Protein AF-A0A2V2YWY6-F1 (afdb_monomer_lite)

Secondary structure (DSSP, 8-state):
--EEEE-STTBTTBPTT-EEET--HHHHHHHHTT-B-TTT--BSEEEE--S--------------TTSHHHHHHHHHHHHHHHTT-TTTTT--HHHHHHHHHHHS--SS--

Sequence (111 aa):
MVIVKVLVDAVGTYNAGDIVTDAPAGLVEIAQKETRNAATGELLAVIVEDDNQTDDNTVNGAGGSKEEDNRGELDELKAVAKKLHISGYTKMNLEELQQAIANAGGSTDGQ

pLDDT: mean 76.38, std 16.1, range [37.38, 92.44]

Radius of gyration: 22.74 Å; chains: 1; bounding box: 53×50×48 Å

Foldseek 3Di:
DWKKAFQDQCPPPDGHGDIDDVDDPSRVCLQVVQPADPVPRHGGMHIPPPVPPDDDDDDDPDDDDDPPVQVVQLVVLLVLCVVLVPPCSVVDGSVRSVVSSCVSVVPPDDD

Organism: NCBI:txid375489

Structure (mmCIF, N/CA/C/O backbone):
data_AF-A0A2V2YWY6-F1
#
_entry.id   AF-A0A2V2YWY6-F1
#
loop_
_atom_site.group_PDB
_atom_site.id
_atom_site.type_symbol
_atom_site.label_atom_id
_atom_site.label_alt_id
_atom_site.label_comp_id
_atom_site.label_asym_id
_atom_site.label_entity_id
_atom_site.label_seq_id
_atom_site.pdbx_PDB_ins_code
_atom_site.Cartn_x
_atom_site.Cartn_y
_atom_site.Cartn_z
_atom_site.occupancy
_atom_site.B_iso_or_equiv
_atom_site.auth_seq_id
_atom_site.auth_comp_id
_atom_site.auth_asym_id
_atom_site.auth_atom_id
_atom_site.pdbx_PDB_model_num
ATOM 1 N N . MET A 1 1 ? 9.413 -2.786 -14.938 1.00 72.88 1 MET A N 1
ATOM 2 C CA . MET A 1 1 ? 8.517 -3.927 -15.204 1.00 72.88 1 MET A CA 1
ATOM 3 C C . MET A 1 1 ? 7.499 -3.941 -14.086 1.00 72.88 1 MET A C 1
ATOM 5 O O . MET A 1 1 ? 7.909 -4.042 -12.940 1.00 72.88 1 MET A O 1
ATOM 9 N N . VAL A 1 2 ? 6.220 -3.745 -14.400 1.00 85.06 2 VAL A N 1
ATOM 10 C CA . VAL A 1 2 ? 5.143 -3.686 -13.397 1.00 85.06 2 VAL A CA 1
ATOM 11 C C . VAL A 1 2 ? 4.258 -4.904 -13.583 1.00 85.06 2 VAL A C 1
ATOM 13 O O . VAL A 1 2 ? 3.886 -5.228 -14.713 1.00 85.06 2 VAL A O 1
ATOM 16 N N . ILE A 1 3 ? 3.942 -5.589 -12.491 1.00 89.88 3 ILE A N 1
ATOM 17 C CA . ILE A 1 3 ? 3.032 -6.728 -12.505 1.00 89.88 3 ILE A CA 1
ATOM 18 C C . ILE A 1 3 ? 1.714 -6.255 -11.918 1.00 89.88 3 ILE A C 1
ATOM 20 O O . ILE A 1 3 ? 1.685 -5.607 -10.875 1.00 89.88 3 ILE A O 1
ATOM 24 N N . VAL A 1 4 ? 0.613 -6.553 -12.592 1.00 90.56 4 VAL A N 1
ATOM 25 C CA . VAL A 1 4 ? -0.716 -6.189 -12.105 1.00 90.56 4 VAL A CA 1
ATOM 26 C C . VAL A 1 4 ? -1.598 -7.418 -12.114 1.00 90.56 4 VAL A C 1
ATOM 28 O O . VAL A 1 4 ? -1.638 -8.169 -13.087 1.00 90.56 4 VAL A O 1
ATOM 31 N N . LYS A 1 5 ? -2.328 -7.605 -11.019 1.00 92.06 5 LYS A N 1
ATOM 32 C CA . LYS A 1 5 ? -3.354 -8.625 -10.890 1.00 92.06 5 LYS A CA 1
ATOM 33 C C . LYS A 1 5 ? -4.722 -7.992 -11.050 1.00 92.06 5 LYS A C 1
ATOM 35 O O . LYS A 1 5 ? -5.088 -7.069 -10.322 1.00 92.06 5 LYS A O 1
ATOM 40 N N . VAL A 1 6 ? -5.492 -8.524 -11.981 1.00 92.44 6 VAL A N 1
ATOM 41 C CA . VAL A 1 6 ? -6.876 -8.127 -12.207 1.00 92.44 6 VAL A CA 1
ATOM 42 C C . VAL A 1 6 ? -7.757 -8.831 -11.183 1.00 92.44 6 VAL A C 1
ATOM 44 O O . VAL A 1 6 ? -7.603 -10.025 -10.925 1.00 92.44 6 VAL A O 1
ATOM 47 N N . LEU A 1 7 ? -8.652 -8.083 -10.547 1.00 89.44 7 LEU A N 1
ATOM 48 C CA . LEU A 1 7 ? -9.468 -8.580 -9.438 1.00 89.44 7 LEU A CA 1
ATOM 49 C C . LEU A 1 7 ? -10.923 -8.820 -9.840 1.00 89.44 7 LEU A C 1
ATOM 51 O O . LEU A 1 7 ? -11.576 -9.669 -9.240 1.00 89.44 7 LEU A O 1
ATOM 55 N N . VAL A 1 8 ? -11.409 -8.134 -10.875 1.00 86.69 8 VAL A N 1
ATOM 56 C CA . VAL A 1 8 ? -12.788 -8.270 -11.362 1.00 86.69 8 VAL A CA 1
ATOM 57 C C . VAL A 1 8 ? -12.845 -8.695 -12.821 1.00 86.69 8 VAL A C 1
ATOM 59 O O . VAL A 1 8 ? -11.874 -8.581 -13.566 1.00 86.69 8 VAL A O 1
ATOM 62 N N . ASP A 1 9 ? -14.013 -9.178 -13.229 1.00 79.31 9 ASP A N 1
ATOM 63 C CA . ASP A 1 9 ? -14.281 -9.540 -14.614 1.00 79.31 9 ASP A CA 1
ATOM 64 C C . ASP A 1 9 ? -14.374 -8.279 -15.494 1.00 79.31 9 ASP A C 1
ATOM 66 O O . ASP A 1 9 ? -14.929 -7.262 -15.071 1.00 79.31 9 ASP A O 1
ATOM 70 N N . ALA A 1 10 ? -13.826 -8.354 -16.710 1.00 73.50 10 ALA A N 1
ATOM 71 C CA . ALA A 1 10 ? -13.886 -7.313 -17.742 1.00 73.50 10 ALA A CA 1
ATOM 72 C C . ALA A 1 10 ? -13.122 -5.994 -17.471 1.00 73.50 10 ALA A C 1
ATOM 74 O O . ALA A 1 10 ? -13.597 -4.905 -17.814 1.00 73.50 10 ALA A O 1
ATOM 75 N N . VAL A 1 11 ? -11.891 -6.055 -16.951 1.00 78.12 11 VAL A N 1
ATOM 76 C CA . VAL A 1 11 ? -10.982 -4.890 -16.998 1.00 78.12 11 VAL A CA 1
ATOM 77 C C . VAL A 1 11 ? -10.343 -4.821 -18.385 1.00 78.12 11 VAL A C 1
ATOM 79 O O . VAL A 1 11 ? -9.292 -5.404 -18.642 1.00 78.12 11 VAL A O 1
ATOM 82 N N . GLY A 1 12 ? -11.008 -4.140 -19.321 1.00 80.06 12 GLY A N 1
ATOM 83 C CA . GLY A 1 12 ? -10.584 -4.094 -20.722 1.00 80.06 12 GLY A CA 1
ATOM 84 C C . GLY A 1 12 ? -10.728 -5.464 -21.390 1.00 80.06 12 GLY A C 1
ATOM 85 O O . GLY A 1 12 ? -11.841 -5.905 -21.653 1.00 80.06 12 GLY A O 1
ATOM 86 N N . THR A 1 13 ? -9.604 -6.127 -21.672 1.00 85.75 13 THR A N 1
ATOM 87 C CA . THR A 1 13 ? -9.549 -7.488 -22.246 1.00 85.75 13 THR A CA 1
ATOM 88 C C . THR A 1 13 ? -9.137 -8.559 -21.234 1.00 85.75 13 THR A C 1
ATOM 90 O O . THR A 1 13 ? -8.982 -9.719 -21.608 1.00 85.75 13 THR A O 1
ATOM 93 N N . TYR A 1 14 ? -8.903 -8.169 -19.981 1.00 89.25 14 TYR A N 1
ATOM 94 C CA . TYR A 1 14 ? -8.401 -9.042 -18.926 1.00 89.25 14 TYR A CA 1
ATOM 95 C C . TYR A 1 14 ? -9.541 -9.507 -18.016 1.00 89.25 14 TYR A C 1
ATOM 97 O O . TYR A 1 14 ? -10.500 -8.770 -17.768 1.00 89.25 14 TYR A O 1
ATOM 105 N N . ASN A 1 15 ? -9.421 -10.736 -17.518 1.00 89.75 15 ASN A N 1
ATOM 106 C CA . ASN A 1 15 ? -10.435 -11.377 -16.683 1.00 89.75 15 ASN A CA 1
ATOM 107 C C . ASN A 1 15 ? -10.034 -11.355 -15.204 1.00 89.75 15 ASN A C 1
ATOM 109 O O . ASN A 1 15 ? -8.868 -11.151 -14.861 1.00 89.75 15 ASN A O 1
ATOM 113 N N . ALA A 1 16 ? -10.998 -11.617 -14.321 1.00 90.62 16 ALA A N 1
ATOM 114 C CA . ALA A 1 16 ? -10.735 -11.716 -12.891 1.00 90.62 16 ALA A CA 1
ATOM 115 C C . ALA A 1 16 ? -9.681 -12.796 -12.596 1.00 90.62 16 ALA A C 1
ATOM 117 O O . ALA A 1 16 ? -9.794 -13.937 -13.046 1.00 90.62 16 ALA A O 1
ATOM 118 N N . GLY A 1 17 ? -8.673 -12.441 -11.803 1.00 88.62 17 GLY A N 1
ATOM 119 C CA . GLY A 1 17 ? -7.570 -13.322 -11.427 1.00 88.62 17 GLY A CA 1
ATOM 120 C C . GLY A 1 17 ? -6.408 -13.361 -12.421 1.00 88.62 17 GLY A C 1
ATOM 121 O O . GLY A 1 17 ? -5.407 -14.009 -12.114 1.00 88.62 17 GLY A O 1
ATOM 122 N N . ASP A 1 18 ? -6.505 -12.670 -13.559 1.00 91.56 18 ASP A N 1
ATOM 123 C CA . ASP A 1 18 ? -5.422 -12.587 -14.539 1.00 91.56 18 ASP A CA 1
ATOM 124 C C . ASP A 1 18 ? -4.223 -11.815 -13.967 1.00 91.56 18 ASP A C 1
ATOM 126 O O . ASP A 1 18 ? -4.389 -10.801 -13.280 1.00 91.56 18 ASP A O 1
ATOM 130 N N . ILE A 1 19 ? -3.011 -12.311 -14.220 1.00 91.25 19 ILE A N 1
ATOM 131 C CA . ILE A 1 19 ? -1.765 -11.681 -13.774 1.00 91.25 19 ILE A CA 1
ATOM 132 C C . ILE A 1 19 ? -1.004 -11.240 -15.014 1.00 91.25 19 ILE A C 1
ATOM 134 O O . ILE A 1 19 ? -0.479 -12.063 -15.765 1.00 91.25 19 ILE A O 1
ATOM 138 N N . VAL A 1 20 ? -0.925 -9.927 -15.198 1.00 89.81 20 VAL A N 1
ATOM 139 C CA . VAL A 1 20 ? -0.266 -9.301 -16.337 1.00 89.81 20 VAL A CA 1
ATOM 140 C C . VAL A 1 20 ? 1.127 -8.868 -15.909 1.00 89.81 20 VAL A C 1
ATOM 142 O O . VAL A 1 20 ? 1.301 -7.884 -15.187 1.00 89.81 20 VAL A O 1
ATOM 145 N N . THR A 1 21 ? 2.127 -9.620 -16.348 1.00 89.19 21 THR A N 1
ATOM 146 C CA . THR A 1 21 ? 3.543 -9.270 -16.224 1.00 89.19 21 THR A CA 1
ATOM 147 C C . THR A 1 21 ? 3.914 -8.268 -17.315 1.00 89.19 21 THR A C 1
ATOM 149 O O . THR A 1 21 ? 3.654 -8.521 -18.486 1.00 89.19 21 THR A O 1
ATOM 152 N N . ASP A 1 22 ? 4.528 -7.146 -16.933 1.00 87.75 22 ASP A N 1
ATOM 153 C CA . ASP A 1 22 ? 4.733 -5.983 -17.814 1.00 87.75 22 ASP A CA 1
ATOM 154 C C . ASP A 1 22 ? 3.401 -5.376 -18.293 1.00 87.75 22 ASP A C 1
ATOM 156 O O . ASP A 1 22 ? 3.088 -5.278 -19.479 1.00 87.75 22 ASP A O 1
ATOM 160 N N . ALA A 1 23 ? 2.566 -5.014 -17.317 1.00 86.88 23 ALA A N 1
ATOM 161 C CA . ALA A 1 23 ? 1.243 -4.472 -17.568 1.00 86.88 23 ALA A CA 1
ATOM 162 C C . ALA A 1 23 ? 1.297 -3.148 -18.360 1.00 86.88 23 ALA A C 1
ATOM 164 O O . ALA A 1 23 ? 2.132 -2.282 -18.078 1.00 86.88 23 ALA A O 1
ATOM 165 N N . PRO A 1 24 ? 0.378 -2.941 -19.324 1.00 89.50 24 PRO A N 1
ATOM 166 C CA . PRO A 1 24 ? 0.321 -1.701 -20.087 1.00 89.50 24 PRO A CA 1
ATOM 167 C C . PRO A 1 24 ? -0.086 -0.527 -19.192 1.00 89.50 24 PRO A C 1
ATOM 169 O O . PRO A 1 24 ? -0.815 -0.703 -18.214 1.00 89.50 24 PRO A O 1
ATOM 172 N N . ALA A 1 25 ? 0.308 0.690 -19.580 1.00 88.31 25 ALA A N 1
ATOM 173 C CA . ALA A 1 25 ? 0.068 1.910 -18.804 1.00 88.31 25 ALA A CA 1
ATOM 174 C C . ALA A 1 25 ? -1.390 2.058 -18.336 1.00 88.31 25 ALA A C 1
ATOM 176 O O . ALA A 1 25 ? -1.621 2.335 -17.167 1.00 88.31 25 ALA A O 1
ATOM 177 N N . GLY A 1 26 ? -2.372 1.774 -19.200 1.00 88.38 26 GLY A N 1
ATOM 178 C CA . GLY A 1 26 ? -3.786 1.871 -18.824 1.00 88.38 26 GLY A CA 1
ATOM 179 C C . GLY A 1 26 ? -4.182 0.943 -17.670 1.00 88.38 26 GLY A C 1
ATOM 180 O O . GLY A 1 26 ? -4.963 1.333 -16.810 1.00 88.38 26 GLY A O 1
ATOM 181 N N . LEU A 1 27 ? -3.616 -0.263 -17.604 1.00 88.94 27 LEU A N 1
ATOM 182 C CA . LEU A 1 27 ? -3.907 -1.228 -16.542 1.00 88.94 27 LEU A CA 1
ATOM 183 C C . LEU A 1 27 ? -3.115 -0.912 -15.263 1.00 88.94 27 LEU A C 1
ATOM 185 O O . LEU A 1 27 ? -3.639 -1.028 -14.155 1.00 88.94 27 LEU A O 1
ATOM 189 N N . VAL A 1 28 ? -1.887 -0.419 -15.428 1.00 88.38 28 VAL A N 1
ATOM 190 C CA . VAL A 1 28 ? -1.049 0.106 -14.344 1.00 88.38 28 VAL A CA 1
ATOM 191 C C . VAL A 1 28 ? -1.691 1.331 -13.685 1.00 88.38 28 VAL A C 1
ATOM 193 O O . VAL A 1 28 ? -1.693 1.430 -12.464 1.00 88.38 28 VAL A O 1
ATOM 196 N N . GLU A 1 29 ? -2.290 2.242 -14.452 1.00 89.75 29 GLU A N 1
ATOM 197 C CA . GLU A 1 29 ? -3.012 3.404 -13.919 1.00 89.75 29 GLU A CA 1
ATOM 198 C C . GLU A 1 29 ? -4.262 3.009 -13.132 1.00 89.75 29 GLU A C 1
ATOM 200 O O . GLU A 1 29 ? -4.519 3.582 -12.076 1.00 89.75 29 GLU A O 1
ATOM 205 N N . ILE A 1 30 ? -5.035 2.039 -13.631 1.00 87.50 30 ILE A N 1
ATOM 206 C CA . ILE A 1 30 ? -6.233 1.531 -12.945 1.00 87.50 30 ILE A CA 1
ATOM 207 C C . ILE A 1 30 ? -5.858 0.983 -11.567 1.00 87.50 30 ILE A C 1
ATOM 209 O O . ILE A 1 30 ? -6.545 1.285 -10.588 1.00 87.50 30 ILE A O 1
ATOM 213 N N . ALA A 1 31 ? -4.763 0.221 -11.503 1.00 87.94 31 ALA A N 1
ATOM 214 C CA . ALA A 1 31 ? -4.249 -0.355 -10.270 1.00 87.94 31 ALA A CA 1
ATOM 215 C C . ALA A 1 31 ? -3.617 0.698 -9.338 1.00 87.94 31 ALA A C 1
ATOM 217 O O . ALA A 1 31 ? -3.920 0.696 -8.150 1.00 87.94 31 ALA A O 1
ATOM 218 N N . GLN A 1 32 ? -2.815 1.638 -9.861 1.00 87.38 32 GLN A N 1
ATOM 219 C CA . GLN A 1 32 ? -2.217 2.737 -9.078 1.00 87.38 32 GLN A CA 1
ATOM 220 C C . GLN A 1 32 ? -3.263 3.682 -8.480 1.00 87.38 32 GLN A C 1
ATOM 222 O O . GLN A 1 32 ? -3.111 4.135 -7.353 1.00 87.38 32 GLN A O 1
ATOM 227 N N . LYS A 1 33 ? -4.324 4.001 -9.231 1.00 88.62 33 LYS A N 1
ATOM 228 C CA . LYS A 1 33 ? -5.409 4.885 -8.769 1.00 88.62 33 LYS A CA 1
ATOM 229 C C . LYS A 1 33 ? -6.437 4.160 -7.902 1.00 88.62 33 LYS A C 1
ATOM 231 O O . LYS A 1 33 ? -7.453 4.762 -7.564 1.00 88.62 33 LYS A O 1
ATOM 236 N N . GLU A 1 34 ? -6.219 2.874 -7.613 1.00 87.50 34 GLU A N 1
ATOM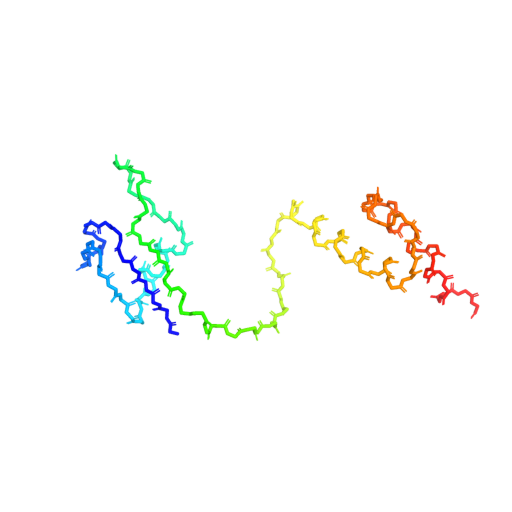 237 C CA . GLU A 1 34 ? -7.147 2.033 -6.856 1.00 87.50 34 GLU A CA 1
ATOM 238 C C . GLU A 1 34 ? -8.582 2.138 -7.391 1.00 87.50 34 GLU A C 1
ATOM 240 O O . GLU A 1 34 ? -9.550 2.312 -6.645 1.00 87.50 34 GLU A O 1
ATOM 245 N N . THR A 1 35 ? -8.727 2.085 -8.719 1.00 87.25 35 THR A N 1
ATOM 246 C CA . THR A 1 35 ? -10.034 2.273 -9.355 1.00 87.25 35 THR A CA 1
ATOM 247 C C . THR A 1 35 ? -10.970 1.154 -8.911 1.00 87.25 35 THR A C 1
ATOM 249 O O . THR A 1 35 ? -10.596 -0.020 -8.934 1.00 87.25 35 THR A O 1
ATOM 252 N N . ARG A 1 36 ? -12.198 1.509 -8.520 1.00 89.88 36 ARG A N 1
ATOM 253 C CA . ARG A 1 36 ? -13.204 0.568 -8.011 1.00 89.88 36 ARG A CA 1
ATOM 254 C C . ARG A 1 36 ? -14.375 0.415 -8.967 1.00 89.88 36 ARG A C 1
ATOM 256 O O . ARG A 1 36 ? -14.754 1.349 -9.672 1.00 89.88 36 ARG A O 1
ATOM 263 N N . ASN A 1 37 ? -14.977 -0.764 -8.947 1.00 84.50 37 ASN A N 1
ATOM 264 C CA . ASN A 1 37 ? -16.232 -1.045 -9.612 1.00 84.50 37 ASN A CA 1
ATOM 265 C C . ASN A 1 37 ? -17.341 -0.200 -8.971 1.00 84.50 37 ASN A C 1
ATOM 267 O O . ASN A 1 37 ? -17.565 -0.272 -7.767 1.00 84.50 37 ASN A O 1
ATOM 271 N N . ALA A 1 38 ? -18.060 0.589 -9.767 1.00 84.06 38 ALA A N 1
ATOM 272 C CA . ALA A 1 38 ? -19.136 1.438 -9.257 1.00 84.06 38 ALA A CA 1
ATOM 273 C C . ALA A 1 38 ? -20.349 0.640 -8.734 1.00 84.06 38 ALA A C 1
ATOM 275 O O . ALA A 1 38 ? -21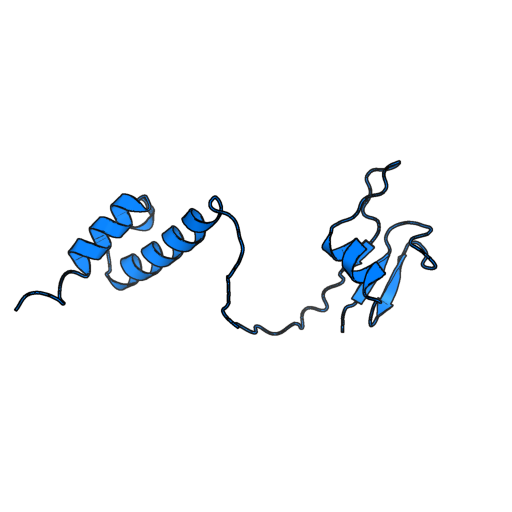.101 1.152 -7.909 1.00 84.06 38 ALA A O 1
ATOM 276 N N . ALA A 1 39 ? -20.548 -0.594 -9.210 1.00 83.75 39 ALA A N 1
ATOM 277 C CA . ALA A 1 39 ? -21.659 -1.455 -8.815 1.00 83.75 39 ALA A CA 1
ATOM 278 C C . ALA A 1 39 ? -21.374 -2.249 -7.530 1.00 83.75 39 ALA A C 1
ATOM 280 O O . ALA A 1 39 ? -22.283 -2.415 -6.720 1.00 83.75 39 ALA A O 1
ATOM 281 N N . THR A 1 40 ? -20.141 -2.733 -7.333 1.00 83.44 40 THR A N 1
ATOM 282 C CA . THR A 1 40 ? -19.780 -3.573 -6.169 1.00 83.44 40 THR A CA 1
ATOM 283 C C . THR A 1 40 ? -18.871 -2.878 -5.154 1.00 83.44 40 THR A C 1
ATOM 285 O O . THR A 1 40 ? -18.785 -3.310 -4.008 1.00 83.44 40 THR A O 1
ATOM 288 N N . GLY A 1 41 ? -18.207 -1.787 -5.539 1.00 85.62 41 GLY A N 1
ATOM 289 C CA . GLY A 1 41 ? -17.214 -1.091 -4.717 1.00 85.62 41 GLY A CA 1
ATOM 290 C C . GLY A 1 41 ? -15.858 -1.800 -4.632 1.00 85.62 41 GLY A C 1
ATOM 291 O O . GLY A 1 41 ? -14.973 -1.324 -3.922 1.00 85.62 41 GLY A O 1
ATOM 292 N N . GLU A 1 42 ? -15.677 -2.915 -5.339 1.00 88.50 42 GLU A N 1
ATOM 293 C CA . GLU A 1 42 ? -14.443 -3.706 -5.321 1.00 88.50 42 GLU A CA 1
ATOM 294 C C . GLU A 1 42 ? -13.372 -3.101 -6.233 1.00 88.50 42 GLU A C 1
ATOM 296 O O . GLU A 1 42 ? -13.685 -2.511 -7.264 1.00 88.50 42 GLU A O 1
ATOM 301 N N . LEU A 1 43 ? -12.098 -3.250 -5.868 1.00 89.50 43 LEU A N 1
ATOM 302 C CA . LEU A 1 43 ? -10.972 -2.809 -6.694 1.00 89.50 43 LEU A CA 1
ATOM 303 C C . LEU A 1 43 ? -10.952 -3.563 -8.024 1.00 89.50 43 LEU A C 1
ATOM 305 O O . LEU A 1 43 ? -11.136 -4.775 -8.046 1.00 89.50 43 LEU A O 1
ATOM 309 N N . LEU A 1 44 ? -10.697 -2.855 -9.124 1.00 90.19 44 LEU A N 1
ATOM 310 C CA . LEU A 1 44 ? -10.657 -3.455 -10.458 1.00 90.19 44 LEU A CA 1
ATOM 311 C C . LEU A 1 44 ? -9.365 -4.253 -10.688 1.00 90.19 44 LEU A C 1
ATOM 313 O O . LEU A 1 44 ? -9.386 -5.350 -11.248 1.00 90.19 44 LEU A O 1
ATOM 317 N N . ALA A 1 45 ? -8.238 -3.707 -10.241 1.00 90.44 45 ALA A N 1
ATOM 318 C CA . ALA A 1 45 ? -6.920 -4.313 -10.355 1.00 90.44 45 ALA A CA 1
ATOM 319 C C . ALA A 1 45 ? -6.017 -3.825 -9.216 1.00 90.44 45 ALA A C 1
ATOM 321 O O . ALA A 1 45 ? -6.280 -2.783 -8.616 1.00 90.44 45 ALA A O 1
ATOM 322 N N . VAL A 1 46 ? -4.954 -4.572 -8.935 1.00 90.19 46 VAL A N 1
ATOM 323 C CA . VAL A 1 46 ? -3.959 -4.246 -7.909 1.00 90.19 46 VAL A CA 1
ATOM 324 C C . VAL A 1 46 ? -2.559 -4.514 -8.440 1.00 90.19 46 VAL A C 1
ATOM 326 O O . VAL A 1 46 ? -2.338 -5.494 -9.155 1.00 90.19 46 VAL A O 1
ATOM 329 N N . ILE A 1 47 ? -1.612 -3.641 -8.110 1.00 89.31 47 ILE A N 1
ATOM 330 C CA . ILE A 1 47 ? -0.209 -3.858 -8.456 1.00 89.31 47 ILE A CA 1
ATOM 331 C C . ILE A 1 47 ? 0.300 -4.994 -7.579 1.00 89.31 47 ILE A C 1
ATOM 333 O O . ILE A 1 47 ? 0.164 -4.965 -6.359 1.00 89.31 47 ILE A O 1
ATOM 337 N N . VAL A 1 48 ? 0.843 -6.020 -8.220 1.00 87.94 48 VAL A N 1
ATOM 338 C CA . VAL A 1 48 ? 1.606 -7.051 -7.532 1.00 87.94 48 VAL A CA 1
ATOM 339 C C . VAL A 1 48 ? 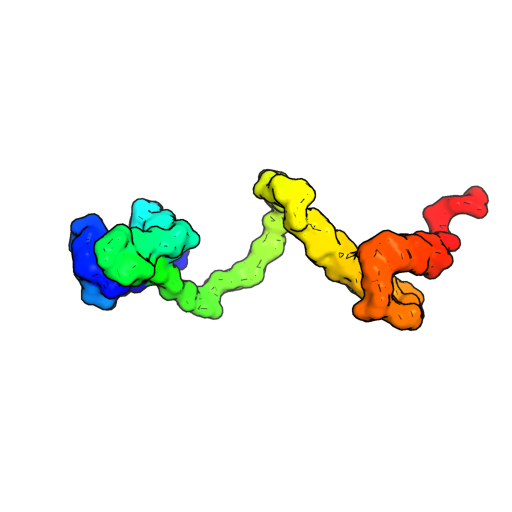3.034 -6.552 -7.547 1.00 87.94 48 VAL A C 1
ATOM 341 O O . VAL A 1 48 ? 3.755 -6.711 -8.528 1.00 87.94 48 VAL A O 1
ATOM 344 N N . GLU A 1 49 ? 3.406 -5.859 -6.484 1.00 72.19 49 GLU A N 1
ATOM 345 C CA . GLU A 1 49 ? 4.796 -5.512 -6.257 1.00 72.19 49 GLU A CA 1
ATOM 346 C C . GLU A 1 49 ? 5.543 -6.834 -6.037 1.00 72.19 49 GLU A C 1
ATOM 348 O O . GLU A 1 49 ? 5.347 -7.525 -5.039 1.00 72.19 49 GLU A O 1
ATOM 353 N N . ASP A 1 50 ? 6.337 -7.244 -7.028 1.00 58.34 50 ASP A N 1
ATOM 354 C CA . ASP A 1 50 ? 7.466 -8.119 -6.739 1.00 58.34 50 ASP A CA 1
ATOM 355 C C . ASP A 1 50 ? 8.373 -7.273 -5.844 1.00 58.34 50 ASP A C 1
ATOM 357 O O . ASP A 1 50 ? 8.712 -6.151 -6.225 1.00 58.34 50 ASP A O 1
ATOM 361 N N . ASP A 1 51 ? 8.667 -7.761 -4.640 1.00 50.97 51 ASP A N 1
ATOM 362 C CA . ASP A 1 51 ? 9.398 -7.106 -3.540 1.00 50.97 51 ASP A CA 1
ATOM 363 C C . ASP A 1 51 ? 10.883 -6.840 -3.907 1.00 50.97 51 ASP A C 1
ATOM 365 O O . ASP A 1 51 ? 11.816 -7.134 -3.168 1.00 50.97 51 ASP A O 1
ATOM 369 N N . ASN A 1 52 ? 11.126 -6.353 -5.125 1.00 46.84 52 ASN A N 1
ATOM 370 C CA . ASN A 1 52 ? 12.418 -6.152 -5.756 1.00 46.84 52 ASN A CA 1
ATOM 371 C C . ASN A 1 52 ? 12.485 -4.826 -6.541 1.00 46.84 52 ASN A C 1
ATOM 373 O O . ASN A 1 52 ? 13.284 -4.684 -7.469 1.00 46.84 52 ASN A O 1
ATOM 377 N N . GLN A 1 53 ? 11.682 -3.822 -6.168 1.00 47.09 53 GLN A N 1
ATOM 378 C CA . GLN A 1 53 ? 12.014 -2.429 -6.476 1.00 47.09 53 GLN A CA 1
ATOM 379 C C . GLN A 1 53 ? 12.826 -1.831 -5.330 1.00 47.09 53 GLN A C 1
ATOM 381 O O . GLN A 1 53 ? 12.315 -1.227 -4.396 1.00 47.09 53 GLN A O 1
ATOM 386 N N . THR A 1 54 ? 14.126 -2.075 -5.464 1.00 44.41 54 THR A N 1
ATOM 387 C CA . THR A 1 54 ? 15.254 -1.234 -5.069 1.00 44.41 54 THR A CA 1
ATOM 388 C C . THR A 1 54 ? 14.859 0.169 -4.601 1.00 44.41 54 THR A C 1
ATOM 390 O O . THR A 1 54 ? 14.305 0.951 -5.373 1.00 44.41 54 THR A O 1
ATOM 393 N N . ASP A 1 55 ? 15.246 0.493 -3.367 1.00 54.78 55 ASP A N 1
ATOM 394 C CA . ASP A 1 55 ? 15.601 1.842 -2.940 1.00 54.78 55 ASP A CA 1
ATOM 395 C C . ASP A 1 55 ? 16.328 2.608 -4.065 1.00 54.78 55 ASP A C 1
ATOM 397 O O . ASP A 1 55 ? 17.518 2.398 -4.293 1.00 54.78 55 ASP A O 1
ATOM 401 N N . ASP A 1 56 ? 15.651 3.537 -4.739 1.00 46.81 56 ASP A N 1
ATOM 402 C CA . ASP A 1 56 ? 16.328 4.680 -5.354 1.00 46.81 56 ASP A CA 1
ATOM 403 C C . ASP A 1 56 ? 15.713 5.966 -4.816 1.00 46.81 56 ASP A C 1
ATOM 405 O O . ASP A 1 56 ? 14.695 6.491 -5.268 1.00 46.81 56 ASP A O 1
ATOM 409 N N . ASN A 1 57 ? 16.375 6.448 -3.776 1.00 61.34 57 ASN A N 1
ATOM 410 C CA . ASN A 1 57 ? 16.389 7.839 -3.399 1.00 61.34 57 ASN A CA 1
ATOM 411 C C . ASN A 1 57 ? 16.869 8.688 -4.589 1.00 61.34 57 ASN A C 1
ATOM 413 O O . ASN A 1 57 ? 18.069 8.879 -4.767 1.00 61.34 57 ASN A O 1
ATOM 417 N N . THR A 1 58 ? 15.929 9.275 -5.328 1.00 45.97 58 THR A N 1
ATOM 418 C CA . THR A 1 58 ? 16.162 10.542 -6.022 1.00 45.97 58 THR A CA 1
ATOM 419 C C . THR A 1 58 ? 15.079 11.535 -5.612 1.00 45.97 58 THR A C 1
ATOM 421 O O . THR A 1 58 ? 14.019 11.654 -6.224 1.00 45.97 58 THR A O 1
ATOM 424 N N . VAL A 1 59 ? 15.376 12.246 -4.522 1.00 58.12 59 VAL A N 1
ATOM 425 C CA . VAL A 1 59 ? 15.055 13.664 -4.303 1.00 58.12 59 VAL A CA 1
ATOM 426 C C . VAL A 1 59 ? 14.576 14.384 -5.566 1.00 58.12 59 VAL A C 1
ATOM 428 O O . VAL A 1 59 ? 15.364 14.571 -6.480 1.00 58.12 59 VAL A O 1
ATOM 431 N N . ASN A 1 60 ? 13.308 14.803 -5.600 1.00 43.88 60 ASN A N 1
ATOM 432 C CA . ASN A 1 60 ? 12.796 16.022 -6.249 1.00 43.88 60 ASN A CA 1
ATOM 433 C C . ASN A 1 60 ? 11.293 16.141 -5.933 1.00 43.88 60 ASN A C 1
ATOM 435 O O . ASN A 1 60 ? 10.431 16.016 -6.802 1.00 43.88 60 ASN A O 1
ATOM 439 N N . GLY A 1 61 ? 10.980 16.364 -4.652 1.00 41.31 61 GLY A N 1
ATOM 440 C CA . GLY A 1 61 ? 9.650 16.762 -4.197 1.00 41.31 61 GLY A CA 1
ATOM 441 C C . GLY A 1 61 ? 9.332 18.181 -4.665 1.00 41.31 61 GLY A C 1
ATOM 442 O O . GLY A 1 61 ? 9.510 19.143 -3.926 1.00 41.31 61 GLY A O 1
ATOM 443 N N . ALA A 1 62 ? 8.887 18.311 -5.911 1.00 52.09 62 ALA A N 1
ATOM 444 C CA . ALA A 1 62 ? 8.288 19.525 -6.445 1.00 52.09 62 ALA A CA 1
ATOM 445 C C . AL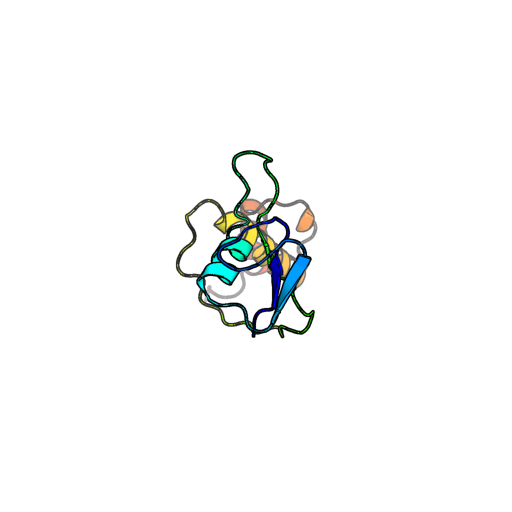A A 1 62 ? 6.844 19.210 -6.849 1.00 52.09 62 ALA A C 1
ATOM 447 O O . ALA A 1 62 ? 6.577 18.796 -7.973 1.00 52.09 62 ALA A O 1
ATOM 448 N N . GLY A 1 63 ? 5.913 19.418 -5.918 1.00 46.47 63 GLY A N 1
ATOM 449 C CA . GLY A 1 63 ? 4.480 19.420 -6.212 1.00 46.47 63 GLY A CA 1
ATOM 450 C C . GLY A 1 63 ? 3.660 18.574 -5.250 1.00 46.47 63 GLY A C 1
ATOM 451 O O . GLY A 1 63 ? 3.307 17.448 -5.570 1.00 46.47 63 GLY A O 1
ATOM 452 N N . GLY A 1 64 ? 3.316 19.143 -4.096 1.00 37.38 64 GLY A N 1
ATOM 453 C CA . GLY A 1 64 ? 2.447 18.482 -3.124 1.00 37.38 64 GLY A CA 1
ATOM 454 C C . GLY A 1 64 ? 1.923 19.423 -2.046 1.00 37.38 64 GLY A C 1
ATOM 455 O O . GLY A 1 64 ? 2.154 19.198 -0.874 1.00 37.38 64 GLY A O 1
ATOM 456 N N . SER A 1 65 ? 1.266 20.513 -2.456 1.00 45.19 65 SER A N 1
ATOM 457 C CA . SER A 1 65 ? 0.144 21.136 -1.724 1.00 45.19 65 SER A CA 1
ATOM 458 C C . SER A 1 65 ? 0.153 21.077 -0.179 1.00 45.19 65 SER A C 1
ATOM 460 O O . SER A 1 65 ? -0.564 20.275 0.396 1.00 45.19 65 SER A O 1
ATOM 462 N N . LYS A 1 66 ? 0.900 21.985 0.469 1.00 50.47 66 LYS A N 1
ATOM 463 C CA . LYS A 1 66 ? 0.590 22.852 1.642 1.00 50.47 66 LYS A CA 1
ATOM 464 C C . LYS A 1 66 ? -0.123 22.301 2.897 1.00 50.47 66 LYS A C 1
ATOM 466 O O . LYS A 1 66 ? -0.372 23.073 3.821 1.00 50.47 66 LYS A O 1
ATOM 471 N N . GLU A 1 67 ? -0.417 21.013 2.973 1.00 45.97 67 GLU A N 1
ATOM 472 C CA . GLU A 1 67 ? -1.040 20.340 4.122 1.00 45.97 67 GLU A CA 1
ATOM 473 C C . GLU A 1 67 ? -0.227 19.104 4.566 1.00 45.97 67 GLU A C 1
ATOM 475 O O . GLU A 1 67 ? -0.355 18.663 5.709 1.00 45.97 67 GLU A O 1
ATOM 480 N N . GLU A 1 68 ? 0.688 18.604 3.725 1.00 48.53 68 GLU A N 1
ATOM 481 C CA . GLU A 1 68 ? 1.561 17.450 4.006 1.00 48.53 68 GLU A CA 1
ATOM 482 C C . GLU A 1 68 ? 2.969 17.837 4.518 1.00 48.53 68 GLU A C 1
ATOM 484 O O . GLU A 1 68 ? 3.624 17.035 5.187 1.00 48.53 68 GLU A O 1
ATOM 489 N N . ASP A 1 69 ? 3.393 19.093 4.317 1.00 51.75 69 ASP A N 1
ATOM 490 C CA . ASP A 1 69 ? 4.718 19.624 4.697 1.00 51.75 69 ASP A CA 1
ATOM 491 C C . ASP A 1 69 ? 5.054 19.486 6.199 1.00 51.75 69 ASP A C 1
ATOM 493 O O . ASP A 1 69 ? 6.204 19.269 6.574 1.00 51.75 69 ASP A O 1
ATOM 497 N N . ASN A 1 70 ? 4.057 19.548 7.089 1.00 53.88 70 ASN A N 1
ATOM 498 C CA . ASN A 1 70 ? 4.305 19.555 8.539 1.00 53.88 70 ASN A CA 1
ATOM 499 C C . ASN A 1 70 ? 4.775 18.198 9.093 1.00 53.88 70 ASN A C 1
ATOM 501 O O . ASN A 1 70 ? 5.389 18.150 10.161 1.00 53.88 70 ASN A O 1
ATOM 505 N N . ARG A 1 71 ? 4.466 17.080 8.418 1.00 61.38 71 ARG A N 1
ATOM 506 C CA . ARG A 1 71 ? 4.886 15.749 8.897 1.00 61.38 71 ARG A CA 1
ATOM 507 C C . ARG A 1 71 ? 6.346 15.472 8.567 1.00 61.38 71 ARG A C 1
ATOM 509 O O . ARG A 1 71 ? 7.064 15.007 9.444 1.00 61.38 71 ARG A O 1
ATOM 516 N N . GLY A 1 72 ? 6.778 15.809 7.350 1.00 66.88 72 GLY A N 1
ATOM 517 C CA . GLY A 1 72 ? 8.184 15.697 6.955 1.00 66.88 72 GLY A CA 1
ATOM 518 C C . GLY A 1 72 ? 9.084 16.556 7.842 1.00 66.88 72 GLY A C 1
ATOM 519 O O . GLY A 1 72 ? 10.050 16.056 8.415 1.00 66.88 72 GLY A O 1
ATOM 520 N N . GLU A 1 73 ? 8.689 17.810 8.063 1.00 75.31 73 GLU A N 1
ATOM 521 C CA . GLU A 1 73 ? 9.484 18.762 8.839 1.00 75.31 73 GLU A CA 1
ATOM 522 C C . GLU A 1 73 ? 9.620 18.355 10.321 1.00 75.31 73 GLU A C 1
ATOM 524 O O . GLU A 1 73 ? 10.699 18.462 10.905 1.00 75.31 73 GLU A O 1
ATOM 529 N N . LEU A 1 74 ? 8.573 17.794 10.942 1.00 79.81 74 LEU A N 1
ATOM 530 C CA . LEU A 1 74 ? 8.658 17.300 12.322 1.00 79.81 74 LEU A CA 1
ATOM 531 C C . LEU A 1 74 ? 9.626 16.112 12.463 1.00 79.81 74 LEU A C 1
ATOM 533 O O . LEU A 1 74 ? 10.345 16.025 13.463 1.00 79.81 74 LEU A O 1
ATOM 537 N N . ASP A 1 75 ? 9.638 15.190 11.501 1.00 83.00 75 ASP A N 1
ATOM 538 C CA . ASP A 1 75 ? 10.547 14.040 11.506 1.00 83.00 75 ASP A CA 1
ATOM 539 C C . ASP A 1 75 ? 12.008 14.469 11.301 1.00 83.00 75 ASP A C 1
ATOM 541 O O . ASP A 1 75 ? 12.897 14.006 12.029 1.00 83.00 75 ASP A O 1
ATOM 545 N N . GLU A 1 76 ? 12.257 15.432 10.409 1.00 83.25 76 GLU A N 1
ATOM 546 C CA . GLU A 1 76 ? 13.581 16.037 10.226 1.00 83.25 76 GLU A CA 1
ATOM 547 C C . GLU A 1 76 ? 14.072 16.726 11.502 1.00 83.25 76 GLU A C 1
ATOM 549 O O . GLU A 1 76 ? 15.178 16.454 11.987 1.00 83.25 76 GLU A O 1
ATOM 554 N N . LEU A 1 77 ? 13.230 17.557 12.118 1.00 84.31 77 LEU A N 1
ATOM 555 C CA . LEU A 1 77 ? 13.566 18.220 13.373 1.00 84.31 77 LEU A CA 1
ATOM 556 C C . LEU A 1 77 ? 13.820 17.189 14.485 1.00 84.31 77 LEU A C 1
ATOM 558 O O . LEU A 1 77 ? 14.782 17.325 15.240 1.00 84.31 77 LEU A O 1
ATOM 562 N N . LYS A 1 78 ? 13.061 16.090 14.571 1.00 84.94 78 LYS A N 1
ATOM 563 C CA . LYS A 1 78 ? 13.328 15.031 15.568 1.00 84.94 78 LYS A CA 1
ATOM 564 C C . LYS A 1 78 ? 14.677 14.363 15.345 1.00 84.94 78 LYS A C 1
ATOM 566 O O . LYS A 1 78 ? 15.367 14.068 16.325 1.00 84.94 78 LYS A O 1
ATOM 571 N N . ALA A 1 79 ? 15.079 14.150 14.095 1.00 86.31 79 ALA A N 1
ATOM 572 C CA . ALA A 1 79 ? 16.394 13.609 13.772 1.00 86.31 79 ALA A CA 1
ATOM 573 C C . ALA A 1 79 ? 17.522 14.562 14.204 1.00 86.31 79 ALA A C 1
ATOM 575 O O . ALA A 1 79 ? 18.492 14.129 14.838 1.00 86.31 79 ALA A O 1
ATOM 576 N N . VAL A 1 80 ? 17.369 15.864 13.946 1.00 85.75 80 VAL A N 1
ATOM 577 C CA . VAL A 1 80 ? 18.337 16.892 14.366 1.00 85.75 80 VAL A CA 1
ATOM 578 C C . VAL A 1 80 ? 18.377 17.023 15.889 1.00 85.75 80 VAL A C 1
ATOM 580 O O . VAL A 1 80 ? 19.454 17.020 16.482 1.00 85.75 80 VAL A O 1
ATOM 583 N N . ALA A 1 81 ? 17.226 17.051 16.552 1.00 85.69 81 ALA A N 1
ATOM 584 C CA . ALA A 1 81 ? 17.128 17.113 18.005 1.00 85.69 81 ALA A CA 1
ATOM 585 C C . ALA A 1 81 ? 17.734 15.884 18.690 1.00 85.69 81 ALA A C 1
ATOM 587 O O . ALA A 1 81 ? 18.432 16.017 19.696 1.00 85.69 81 ALA A O 1
ATOM 588 N N . LYS A 1 82 ? 17.530 14.689 18.122 1.00 84.81 82 LYS A N 1
ATOM 589 C CA . LYS A 1 82 ? 18.185 13.454 18.567 1.00 84.81 82 LYS A CA 1
ATOM 590 C C . LYS A 1 82 ? 19.703 13.555 18.427 1.00 84.81 82 LYS A C 1
ATOM 592 O O . LYS A 1 82 ? 20.416 13.190 19.357 1.00 84.81 82 LYS A O 1
ATOM 597 N N . LYS A 1 83 ? 20.192 14.079 17.299 1.00 85.44 83 LYS A N 1
ATOM 598 C CA . LYS A 1 83 ? 21.625 14.323 17.061 1.00 85.44 83 LYS A CA 1
ATOM 599 C C . LYS A 1 83 ? 22.209 15.322 18.065 1.00 85.44 83 LYS A C 1
ATOM 601 O O . LYS A 1 83 ? 23.326 15.128 18.531 1.00 85.44 83 LYS A O 1
ATOM 606 N N . LEU A 1 84 ? 21.438 16.345 18.429 1.00 84.31 84 LEU A N 1
ATOM 607 C CA . LEU A 1 84 ? 21.784 17.351 19.436 1.00 84.31 84 LEU A CA 1
ATOM 608 C C . LEU A 1 84 ? 21.497 16.898 20.882 1.00 84.31 84 LEU A C 1
ATOM 610 O O . LEU A 1 84 ? 21.688 17.678 21.809 1.00 84.31 84 LEU A O 1
ATOM 614 N N . HIS A 1 85 ? 21.049 15.653 21.096 1.00 84.94 85 HIS A N 1
ATOM 615 C CA . HIS A 1 85 ? 20.704 15.106 22.415 1.00 84.94 85 HIS A CA 1
ATOM 616 C C . HIS A 1 85 ? 19.694 15.961 23.213 1.00 84.94 85 HIS A C 1
ATOM 618 O O . HIS A 1 85 ? 19.726 16.012 24.446 1.00 84.94 85 HIS A O 1
ATOM 624 N N . ILE A 1 86 ? 18.749 16.603 22.522 1.00 83.94 86 ILE A N 1
ATOM 625 C CA . ILE A 1 86 ? 17.702 17.414 23.149 1.00 83.94 86 ILE A CA 1
ATOM 626 C C . ILE A 1 86 ? 16.770 16.498 23.941 1.00 83.94 86 ILE A C 1
ATOM 628 O O . ILE A 1 86 ? 16.073 15.647 23.391 1.00 83.94 86 ILE A O 1
ATOM 632 N N . SER A 1 87 ? 16.743 16.660 25.260 1.00 84.31 87 SER A N 1
ATOM 633 C CA . SER A 1 87 ? 15.881 15.853 26.123 1.00 84.31 87 SER A CA 1
ATOM 634 C C . SER A 1 87 ? 14.413 16.235 25.940 1.00 84.31 87 SER A C 1
ATOM 636 O O . SER A 1 87 ? 14.059 17.407 25.977 1.00 84.31 87 SER A O 1
ATOM 638 N N . GLY A 1 88 ? 13.547 15.235 25.761 1.00 83.69 88 GLY A N 1
ATOM 639 C CA . GLY A 1 88 ? 12.111 15.461 25.565 1.00 83.69 88 GLY A CA 1
ATOM 640 C C . GLY A 1 88 ? 11.691 15.760 24.123 1.00 83.69 88 GLY A C 1
ATOM 641 O O . GLY A 1 88 ? 10.506 15.979 23.901 1.00 83.69 88 GLY A O 1
ATOM 642 N N . TYR A 1 89 ? 12.605 15.679 23.147 1.00 83.44 89 TYR A N 1
ATOM 643 C CA . TYR A 1 89 ? 12.336 15.945 21.725 1.00 83.44 89 TYR A CA 1
ATOM 644 C C . TYR A 1 89 ? 11.167 15.145 21.122 1.00 83.44 89 TYR A C 1
ATOM 646 O O . TYR A 1 89 ? 10.485 15.605 20.215 1.00 83.44 89 TYR A O 1
ATOM 654 N N . THR A 1 90 ? 10.890 13.948 21.644 1.00 84.44 90 THR A N 1
ATOM 655 C CA . THR A 1 90 ? 9.762 13.106 21.213 1.00 84.44 90 THR A CA 1
ATOM 656 C C . THR A 1 90 ? 8.404 13.586 21.724 1.00 84.44 90 THR A C 1
ATOM 658 O O . THR A 1 90 ? 7.380 13.141 21.213 1.00 84.44 90 THR A O 1
ATOM 661 N N . LYS A 1 91 ? 8.395 14.466 22.733 1.00 87.12 91 LYS A N 1
ATOM 662 C CA . LYS A 1 91 ? 7.199 15.080 23.329 1.00 87.12 91 LYS A CA 1
ATOM 663 C C . LYS A 1 91 ? 6.985 16.530 22.873 1.00 87.12 91 LYS A C 1
ATOM 665 O O . LYS A 1 91 ? 5.966 17.107 23.230 1.00 87.12 91 LYS A O 1
ATOM 670 N N . MET A 1 92 ? 7.935 17.106 22.133 1.00 83.25 92 MET A N 1
ATOM 671 C CA . MET A 1 92 ? 7.882 18.479 21.620 1.00 83.25 92 MET A CA 1
ATOM 672 C C . MET A 1 92 ? 7.136 18.534 20.281 1.00 83.25 92 MET A C 1
ATOM 674 O O . MET A 1 92 ? 7.225 17.608 19.470 1.00 83.25 92 MET A O 1
ATOM 678 N N . ASN A 1 93 ? 6.414 19.632 20.054 1.00 83.81 93 ASN A N 1
ATOM 679 C CA . ASN A 1 93 ? 5.793 19.945 18.764 1.00 83.81 93 ASN A CA 1
ATOM 680 C C . ASN A 1 93 ? 6.816 20.591 17.817 1.00 83.81 93 ASN A C 1
ATOM 682 O O . ASN A 1 93 ? 7.894 20.978 18.259 1.00 83.81 93 ASN A O 1
ATOM 686 N N . LEU A 1 94 ? 6.470 20.732 16.535 1.00 82.75 94 LEU A N 1
ATOM 687 C CA . LEU A 1 94 ? 7.349 21.270 15.486 1.00 82.75 94 LEU A CA 1
ATOM 688 C C . LEU A 1 94 ? 8.019 22.590 15.903 1.00 82.75 94 LEU A C 1
ATOM 690 O O . LEU A 1 94 ? 9.242 22.688 15.879 1.00 82.75 94 L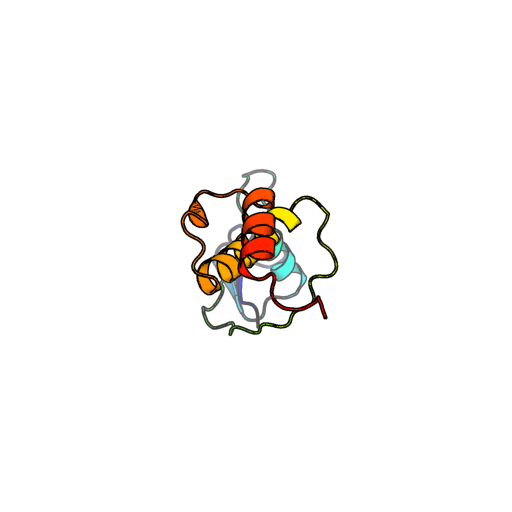EU A O 1
ATOM 694 N N . GLU A 1 95 ? 7.234 23.550 16.395 1.00 85.75 95 GLU A N 1
ATOM 695 C CA . GLU A 1 95 ? 7.715 24.866 16.841 1.00 85.75 95 GLU A CA 1
ATOM 696 C C . GLU A 1 95 ? 8.684 24.775 18.035 1.00 85.75 95 GLU A C 1
ATOM 698 O O . GLU A 1 95 ? 9.765 25.365 18.022 1.00 85.75 95 GLU A O 1
ATOM 703 N N . GLU A 1 96 ? 8.335 23.993 19.064 1.00 85.69 96 GLU A N 1
ATOM 704 C CA . GLU A 1 96 ? 9.179 23.814 20.256 1.00 85.69 96 GLU A CA 1
ATOM 705 C C . GLU A 1 96 ? 10.483 23.092 19.924 1.00 85.69 96 GLU A C 1
ATOM 707 O O . GLU A 1 96 ? 11.547 23.411 20.456 1.00 85.69 96 GLU A O 1
ATOM 712 N N . LEU A 1 97 ? 10.405 22.124 19.016 1.00 85.19 97 LEU A N 1
ATOM 713 C CA . LEU A 1 97 ? 11.538 21.341 18.574 1.00 85.19 97 LEU A CA 1
ATOM 714 C C . LEU A 1 97 ? 12.491 22.192 17.733 1.00 85.19 97 LEU A C 1
ATOM 716 O O . LEU A 1 97 ? 13.695 22.164 17.975 1.00 85.19 97 LEU A O 1
ATOM 720 N N . GLN A 1 98 ? 11.957 23.006 16.820 1.00 85.25 98 GLN A N 1
ATOM 721 C CA . GLN A 1 98 ? 12.720 23.982 16.046 1.00 85.25 98 GLN A CA 1
ATOM 722 C C . GLN A 1 98 ? 13.429 24.988 16.957 1.00 85.25 98 GLN A C 1
ATOM 724 O O . GLN A 1 98 ? 14.619 25.243 16.772 1.00 85.25 98 GLN A O 1
ATOM 729 N N . GLN A 1 99 ? 12.748 25.509 17.980 1.00 84.50 99 GLN A N 1
ATOM 730 C CA . GLN A 1 99 ? 13.355 26.431 18.940 1.00 84.50 99 GLN A CA 1
ATOM 731 C C . GLN A 1 99 ? 14.424 25.747 19.805 1.00 84.50 99 GLN A C 1
ATOM 733 O O . GLN A 1 99 ? 15.497 26.309 20.028 1.00 84.50 99 GLN A O 1
ATOM 738 N N . ALA A 1 100 ? 14.174 24.519 20.265 1.00 84.56 100 ALA A N 1
ATOM 739 C CA . ALA A 1 100 ? 15.149 23.748 21.027 1.00 84.56 100 ALA A CA 1
ATOM 740 C C . ALA A 1 100 ? 16.389 23.417 20.184 1.00 84.56 100 ALA A C 1
ATOM 742 O O . ALA A 1 100 ? 17.506 23.504 20.687 1.00 84.56 100 ALA A O 1
ATOM 743 N N . ILE A 1 101 ? 16.208 23.087 18.903 1.00 84.69 101 ILE A N 1
ATOM 744 C CA . ILE A 1 101 ? 17.292 22.868 17.938 1.00 84.69 101 ILE A CA 1
ATOM 745 C C . ILE A 1 101 ? 18.041 24.162 17.657 1.00 84.69 101 ILE A C 1
ATOM 747 O O . ILE A 1 101 ? 19.263 24.134 17.631 1.00 84.69 101 ILE A O 1
ATOM 751 N N . ALA A 1 102 ? 17.355 25.292 17.493 1.00 83.94 102 ALA A N 1
ATOM 752 C CA . ALA A 1 102 ? 18.006 26.588 17.321 1.00 83.94 102 ALA A CA 1
ATOM 753 C C . ALA A 1 102 ? 18.843 26.968 18.555 1.00 83.94 102 ALA A C 1
ATOM 755 O O . ALA A 1 102 ? 19.951 27.476 18.416 1.00 83.94 102 ALA A O 1
ATOM 756 N N . ASN A 1 103 ? 18.363 26.648 19.760 1.00 79.56 103 ASN A N 1
ATOM 757 C CA . ASN A 1 103 ? 19.100 26.869 21.005 1.00 79.56 103 ASN A CA 1
ATOM 758 C C . ASN A 1 103 ? 20.259 25.874 21.201 1.00 79.5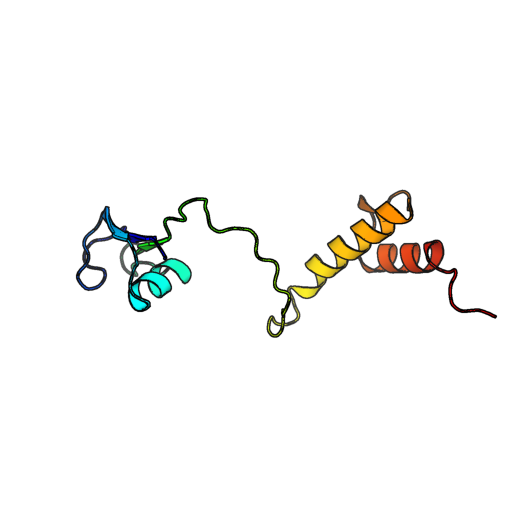6 103 ASN A C 1
ATOM 760 O O . ASN A 1 103 ? 21.310 26.254 21.709 1.00 79.56 103 ASN A O 1
ATOM 764 N N . ALA A 1 104 ? 20.087 24.606 20.816 1.00 74.56 104 ALA A N 1
ATOM 765 C CA . ALA A 1 104 ? 21.091 23.550 20.987 1.00 74.56 104 ALA A CA 1
ATOM 766 C C . ALA A 1 104 ? 22.138 23.518 19.857 1.00 74.56 104 ALA A C 1
ATOM 768 O O . ALA A 1 104 ? 23.280 23.124 20.078 1.00 74.56 104 ALA A O 1
ATOM 769 N N . GLY A 1 105 ? 21.747 23.928 18.652 1.00 66.12 105 GLY A N 1
ATOM 770 C CA . GLY A 1 105 ? 22.573 24.080 17.452 1.00 66.12 105 GLY A CA 1
ATOM 771 C C . GLY A 1 105 ? 23.044 25.517 17.218 1.00 66.12 105 GLY A C 1
ATOM 772 O O . GLY A 1 105 ? 23.722 25.778 16.227 1.00 66.12 105 GLY A O 1
ATOM 773 N N . GLY A 1 106 ? 22.713 26.442 18.125 1.00 54.91 106 GLY A N 1
ATOM 774 C CA . GLY A 1 106 ? 23.112 27.849 18.117 1.00 54.91 106 GLY A CA 1
ATOM 775 C C . GLY A 1 106 ? 24.598 28.056 18.413 1.00 54.91 106 GLY A C 1
ATOM 776 O O . GLY A 1 106 ? 24.973 28.708 19.383 1.00 54.91 106 GLY A O 1
ATOM 777 N N . SER A 1 107 ? 25.471 27.485 17.589 1.00 53.16 107 SER A N 1
ATOM 778 C CA . SER A 1 107 ? 26.900 27.798 17.558 1.00 53.16 107 SER A CA 1
ATOM 779 C C . SER A 1 107 ? 27.427 27.724 16.132 1.00 53.16 107 SER A C 1
ATOM 781 O O . SER A 1 107 ? 28.331 26.953 15.853 1.00 53.16 107 SER A O 1
ATOM 783 N N . THR A 1 108 ? 26.858 28.534 15.241 1.00 54.22 108 THR A N 1
ATOM 784 C CA . THR A 1 108 ? 27.560 29.099 14.075 1.00 54.22 108 THR A CA 1
ATOM 785 C C . THR A 1 108 ? 26.692 30.192 13.459 1.00 54.22 108 THR A C 1
ATOM 787 O O . THR A 1 108 ? 26.006 29.945 12.478 1.00 54.22 108 THR A O 1
ATOM 790 N N . ASP A 1 109 ? 26.656 31.363 14.090 1.00 54.12 109 ASP A N 1
ATOM 791 C CA . ASP A 1 109 ? 26.886 32.652 13.419 1.00 54.12 109 ASP A CA 1
ATOM 792 C C . ASP A 1 109 ? 26.895 33.735 14.504 1.00 54.12 109 ASP A C 1
ATOM 794 O O . ASP A 1 109 ? 25.873 34.023 15.128 1.00 54.12 109 ASP A O 1
ATOM 798 N N . GLY A 1 110 ? 28.079 34.248 14.833 1.00 56.16 110 GLY A N 1
ATOM 799 C CA . GLY A 1 110 ? 28.218 35.199 15.930 1.00 56.16 110 GLY A CA 1
ATOM 800 C C . GLY A 1 110 ? 29.644 35.465 16.395 1.00 56.16 110 GLY A C 1
ATOM 801 O O . GLY A 1 110 ? 29.844 35.518 17.605 1.00 56.16 110 GLY A O 1
ATOM 802 N N . GLN A 1 111 ? 30.614 35.612 15.480 1.00 41.84 111 GLN A N 1
ATOM 803 C CA . GLN A 1 111 ? 31.689 36.618 15.573 1.00 41.84 111 GLN A CA 1
ATOM 804 C C . GLN A 1 111 ? 32.530 36.691 14.299 1.00 41.84 111 GLN A C 1
ATOM 806 O O . GLN A 1 111 ? 32.920 35.617 13.794 1.00 41.84 111 GLN A O 1
#